Protein AF-A0A5B2TBD6-F1 (afdb_monomer_lite)

pLDDT: mean 86.5, std 13.7, range [45.28, 97.25]

Foldseek 3Di:
DQVVQVVVVPDDDDDDDDDDDAADDDPPFDKDKDKDKDWDWLDDDPVPIDTQWMKIKIFMAGPVGHTGDIDDMDTDDGPPDPPDPPRDDPD

Sequence (91 aa):
MAAALEASGRYRVLRQVEPCAAVEPPPGTPIRTGLLIDLETTALDPAADEILEWTMLPFTCGLDGTLYAIGDGVQPATPALPADPARRSIA

Organism: NCBI:txid1608942

Secondary structure (DSSP, 8-state):
-HHHHHHTSS-------------PPPTT--EEEEEEEEEEESSS-TTTPPEEEEEEEEEEEETTS-EEEE---B-PPPP-----TT-----

Structure (mmCIF, N/CA/C/O backbone):
data_AF-A0A5B2TBD6-F1
#
_entry.id   AF-A0A5B2TBD6-F1
#
loop_
_atom_site.group_PDB
_atom_site.id
_atom_site.type_symbol
_atom_site.label_atom_id
_atom_site.label_alt_id
_atom_site.label_comp_id
_atom_site.label_asym_id
_atom_site.label_entity_id
_atom_site.label_seq_id
_atom_site.pdbx_PDB_ins_code
_atom_site.Cartn_x
_atom_site.Cartn_y
_atom_site.Cartn_z
_atom_site.occupancy
_atom_site.B_iso_or_equiv
_atom_site.auth_seq_id
_atom_site.auth_comp_id
_atom_site.auth_asym_id
_atom_site.auth_atom_id
_atom_site.pdbx_PDB_model_num
ATOM 1 N N . MET A 1 1 ? -26.477 9.026 -17.704 1.00 86.38 1 MET A N 1
ATOM 2 C CA . MET A 1 1 ? -25.239 8.605 -18.400 1.00 86.38 1 MET A CA 1
ATOM 3 C C . MET A 1 1 ? -24.470 7.544 -17.610 1.00 86.38 1 MET A C 1
ATOM 5 O O . MET A 1 1 ? -24.412 6.424 -18.088 1.00 86.38 1 MET A O 1
ATOM 9 N N . ALA A 1 2 ? -23.952 7.832 -16.405 1.00 93.56 2 ALA A N 1
ATOM 10 C CA . ALA A 1 2 ? -23.164 6.873 -15.606 1.00 93.56 2 ALA A CA 1
ATOM 11 C C . ALA A 1 2 ? -23.853 5.508 -15.389 1.00 93.56 2 ALA A C 1
ATOM 13 O O . ALA A 1 2 ? -23.265 4.476 -15.690 1.00 93.56 2 ALA A O 1
ATOM 14 N N . ALA A 1 3 ? -25.133 5.507 -14.999 1.00 95.12 3 ALA A N 1
ATOM 15 C CA . ALA A 1 3 ? -25.907 4.274 -14.816 1.00 95.12 3 ALA A CA 1
ATOM 16 C C . ALA A 1 3 ? -26.011 3.411 -16.092 1.00 95.12 3 ALA A C 1
ATOM 18 O O . ALA A 1 3 ? -26.047 2.190 -16.009 1.00 95.12 3 ALA A O 1
ATOM 19 N N . ALA A 1 4 ? -26.022 4.028 -17.280 1.00 96.50 4 ALA A N 1
ATOM 20 C CA . ALA A 1 4 ? -26.066 3.294 -18.546 1.00 96.50 4 ALA A CA 1
ATOM 21 C C . ALA A 1 4 ? -24.717 2.627 -18.878 1.00 96.50 4 ALA A C 1
ATOM 23 O O . ALA A 1 4 ? -24.693 1.555 -19.479 1.00 96.50 4 ALA A O 1
ATOM 24 N N . LEU A 1 5 ? -23.598 3.235 -18.467 1.00 96.38 5 LEU A N 1
ATOM 25 C CA . LEU A 1 5 ? -22.264 2.646 -18.613 1.00 96.38 5 LEU A CA 1
ATOM 26 C C . LEU A 1 5 ? -22.093 1.447 -17.676 1.00 96.38 5 LEU A C 1
ATOM 28 O O . LEU A 1 5 ? -21.685 0.380 -18.135 1.00 96.38 5 LEU A O 1
ATOM 32 N N . GLU A 1 6 ? -22.473 1.600 -16.405 1.00 96.44 6 GLU A N 1
ATOM 33 C CA . GLU A 1 6 ? -22.442 0.517 -15.411 1.00 96.44 6 GLU A CA 1
ATOM 34 C C . GLU A 1 6 ? -23.347 -0.652 -15.835 1.00 96.44 6 GLU A C 1
ATOM 36 O O . GLU A 1 6 ? -22.905 -1.799 -15.849 1.00 96.44 6 GLU A O 1
ATOM 41 N N . ALA A 1 7 ? -24.577 -0.369 -16.283 1.00 96.88 7 ALA A N 1
ATOM 42 C CA . ALA A 1 7 ? -25.531 -1.392 -16.720 1.00 96.88 7 ALA A CA 1
ATOM 43 C C . ALA A 1 7 ? -25.045 -2.218 -17.922 1.00 96.88 7 ALA A C 1
ATOM 45 O O . ALA A 1 7 ? -25.504 -3.339 -18.122 1.00 96.88 7 ALA A O 1
ATOM 46 N N . SER A 1 8 ? -24.111 -1.693 -18.721 1.00 96.69 8 SER A N 1
ATOM 47 C CA . SE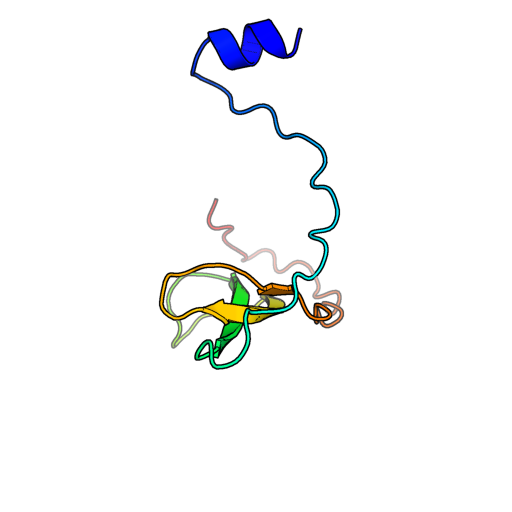R A 1 8 ? -23.541 -2.443 -19.842 1.00 96.69 8 SER A CA 1
ATOM 48 C C . SER A 1 8 ? -22.571 -3.551 -19.414 1.00 96.69 8 SER A C 1
ATOM 50 O O . SER A 1 8 ? -22.212 -4.381 -20.245 1.00 96.69 8 SER A O 1
ATOM 52 N N . GLY A 1 9 ? -22.083 -3.539 -18.165 1.00 95.25 9 GLY A N 1
ATOM 53 C CA . GLY A 1 9 ? -21.101 -4.496 -17.637 1.00 95.25 9 GLY A CA 1
ATOM 54 C C . GLY A 1 9 ? -19.682 -4.365 -18.208 1.00 95.25 9 GLY A C 1
ATOM 55 O O . GLY A 1 9 ? -18.769 -5.034 -17.736 1.00 95.25 9 GLY A O 1
ATOM 56 N N . ARG A 1 10 ? -19.470 -3.498 -19.205 1.00 96.06 10 ARG A N 1
ATOM 57 C CA . ARG A 1 10 ? -18.171 -3.303 -19.876 1.00 96.06 10 ARG A CA 1
ATOM 58 C C . ARG A 1 10 ? -17.300 -2.228 -19.236 1.00 96.06 10 ARG A C 1
ATOM 60 O O . ARG A 1 10 ? -16.138 -2.090 -19.599 1.00 96.06 10 ARG A O 1
ATOM 67 N N . TYR A 1 11 ? -17.868 -1.445 -18.327 1.00 94.69 11 TYR A N 1
ATOM 68 C CA . TYR A 1 11 ? -17.201 -0.304 -17.720 1.00 94.69 11 TYR A CA 1
ATOM 69 C C . TYR A 1 11 ? -17.441 -0.305 -16.217 1.00 94.69 11 TYR A C 1
ATOM 71 O O . TYR A 1 11 ? -18.563 -0.524 -15.757 1.00 94.69 11 TYR A O 1
ATOM 79 N N . ARG A 1 12 ? -16.396 0.022 -15.456 1.00 93.19 12 ARG A N 1
ATOM 80 C CA . ARG A 1 12 ? -16.511 0.419 -14.055 1.00 93.19 12 ARG A CA 1
ATOM 81 C C . ARG A 1 12 ? -16.398 1.935 -13.999 1.00 93.19 12 ARG A C 1
ATOM 83 O O . ARG A 1 12 ? -15.339 2.484 -14.288 1.00 93.19 12 ARG A O 1
ATOM 90 N N . VAL A 1 13 ? -17.492 2.614 -13.665 1.00 92.88 13 VAL A N 1
ATOM 91 C CA . VAL A 1 13 ? -17.459 4.068 -13.477 1.00 92.88 13 VAL A CA 1
ATOM 92 C C . VAL A 1 13 ? -16.718 4.353 -12.176 1.00 92.88 13 VAL A C 1
ATOM 94 O O . VAL A 1 13 ? -17.169 3.967 -11.097 1.00 92.88 13 VAL A O 1
ATOM 97 N N . LEU A 1 14 ? -15.558 4.999 -12.283 1.00 93.25 14 LEU A N 1
ATOM 98 C CA . LEU A 1 14 ? -14.800 5.440 -11.119 1.00 93.25 14 LEU A CA 1
ATOM 99 C C . LEU A 1 14 ? -15.558 6.574 -10.433 1.00 93.25 14 LEU A C 1
ATOM 101 O O . LEU A 1 14 ? -16.030 7.511 -11.079 1.00 93.25 14 LEU A O 1
ATOM 105 N N . ARG A 1 15 ? -15.693 6.463 -9.116 1.00 88.44 15 ARG A N 1
ATOM 106 C CA . ARG A 1 15 ? -16.275 7.498 -8.263 1.00 88.44 15 ARG A CA 1
ATOM 107 C C . ARG A 1 15 ? -15.165 8.095 -7.421 1.00 88.44 15 ARG A C 1
ATOM 109 O O . ARG A 1 15 ? -14.139 7.448 -7.214 1.00 88.44 15 ARG A O 1
ATOM 116 N N . GLN A 1 16 ? -15.385 9.319 -6.956 1.00 87.12 16 GLN A N 1
ATOM 117 C CA . GLN A 1 16 ? -14.478 9.939 -6.007 1.00 87.12 16 GLN A CA 1
ATOM 118 C C . GLN A 1 16 ? -14.302 9.005 -4.805 1.00 87.12 16 GLN A C 1
ATOM 120 O O . GLN A 1 16 ? -15.280 8.503 -4.248 1.00 87.12 16 GLN A O 1
ATOM 125 N N . VAL A 1 17 ? -13.046 8.721 -4.472 1.00 81.19 17 VAL A N 1
ATOM 126 C CA . VAL A 1 17 ? -12.708 7.966 -3.271 1.00 81.19 17 VAL A CA 1
ATOM 127 C C . VAL A 1 17 ? -12.800 8.943 -2.110 1.00 81.19 17 VAL A C 1
ATOM 129 O O . VAL A 1 17 ? -12.059 9.923 -2.065 1.00 81.19 17 VAL A O 1
ATOM 132 N N . GLU A 1 18 ? -13.740 8.699 -1.203 1.00 82.31 18 GLU A N 1
ATOM 133 C CA . GLU A 1 18 ? -13.829 9.466 0.035 1.00 82.31 18 GLU A CA 1
ATOM 134 C C . GLU A 1 18 ? -12.705 9.047 0.993 1.00 82.31 18 GLU A C 1
ATOM 136 O O . GLU A 1 18 ? -12.320 7.870 0.998 1.00 82.31 18 GLU A O 1
ATOM 141 N N . PRO A 1 19 ? -12.179 9.968 1.821 1.00 74.19 19 PRO A N 1
ATOM 142 C CA . PRO A 1 19 ? -11.207 9.617 2.848 1.00 74.19 19 PRO A CA 1
ATOM 143 C C . PRO A 1 19 ? -11.732 8.479 3.730 1.00 74.19 19 PRO A C 1
ATOM 145 O O . PRO A 1 19 ? -12.839 8.550 4.269 1.00 74.19 19 PRO A O 1
ATOM 148 N N . CYS A 1 20 ? -10.936 7.421 3.890 1.00 74.25 20 CYS A N 1
ATOM 149 C CA . CYS A 1 20 ? -11.270 6.343 4.811 1.00 74.25 20 CYS A CA 1
ATOM 150 C C . CYS A 1 20 ? -11.082 6.857 6.242 1.00 74.25 20 CYS A C 1
ATOM 152 O O . CYS A 1 20 ? -9.959 7.138 6.660 1.00 74.25 20 CYS A O 1
ATOM 154 N N . ALA A 1 21 ? -12.181 7.023 6.980 1.00 81.56 21 ALA A N 1
ATOM 155 C CA . ALA A 1 21 ? -12.106 7.398 8.384 1.00 81.56 21 ALA A CA 1
ATOM 156 C C . ALA A 1 21 ? -11.449 6.268 9.182 1.00 81.56 21 ALA A C 1
ATOM 158 O O . ALA A 1 21 ? -11.828 5.105 9.038 1.00 81.56 21 ALA A O 1
ATOM 159 N N . ALA A 1 22 ? -10.485 6.618 10.034 1.00 88.81 22 ALA A N 1
ATOM 160 C CA . ALA A 1 22 ? -9.906 5.656 10.955 1.00 88.81 22 ALA A CA 1
ATOM 161 C C . ALA A 1 22 ? -10.992 5.112 11.897 1.00 88.81 22 ALA A C 1
ATOM 163 O O . ALA A 1 22 ? -11.820 5.861 12.423 1.00 88.81 22 ALA A O 1
ATOM 164 N N . VAL A 1 23 ? -10.971 3.803 12.107 1.00 91.56 23 VAL A N 1
ATOM 165 C CA . VAL A 1 23 ? -11.845 3.071 13.015 1.00 91.56 23 VAL A CA 1
ATOM 166 C C . VAL A 1 23 ? -10.988 2.522 14.141 1.00 91.56 23 VAL A C 1
ATOM 168 O O . VAL A 1 23 ? -9.978 1.860 13.906 1.00 91.56 23 VAL A O 1
ATOM 171 N N . GLU A 1 24 ? -11.398 2.780 15.376 1.00 93.94 24 GLU A N 1
ATOM 172 C CA . GLU A 1 24 ? -10.707 2.237 16.537 1.00 93.94 24 GLU A CA 1
ATOM 173 C C . GLU A 1 24 ? -10.982 0.726 16.650 1.00 93.94 24 GLU A C 1
ATOM 175 O O . GLU A 1 24 ? -12.150 0.315 16.662 1.00 93.94 24 GLU A O 1
ATOM 180 N N . PRO A 1 25 ? -9.944 -0.129 16.693 1.00 94.06 25 PRO A N 1
ATOM 181 C CA . PRO A 1 25 ? -10.143 -1.563 16.823 1.00 94.06 25 PRO A CA 1
ATOM 182 C C . PRO A 1 25 ? -10.781 -1.904 18.179 1.00 94.06 25 PRO A C 1
ATOM 184 O O . PRO A 1 25 ? -10.443 -1.286 19.193 1.00 94.06 25 PRO A O 1
ATOM 187 N N . PRO A 1 26 ? -11.664 -2.920 18.247 1.00 95.19 26 PRO A N 1
ATOM 188 C CA . PRO A 1 26 ? -12.221 -3.366 19.518 1.00 95.19 26 PRO A CA 1
ATOM 189 C C . PRO A 1 26 ? -11.116 -3.747 20.520 1.00 95.19 26 PRO A C 1
ATOM 191 O O . PRO A 1 26 ? -10.080 -4.284 20.105 1.00 95.19 26 PRO A O 1
ATOM 194 N N . PRO A 1 27 ? -11.319 -3.543 21.834 1.00 95.19 27 PRO A N 1
ATOM 195 C CA . PRO A 1 27 ? -10.315 -3.865 22.842 1.00 95.19 27 PRO A CA 1
ATOM 196 C C . PRO A 1 27 ? -9.825 -5.313 22.743 1.00 95.19 27 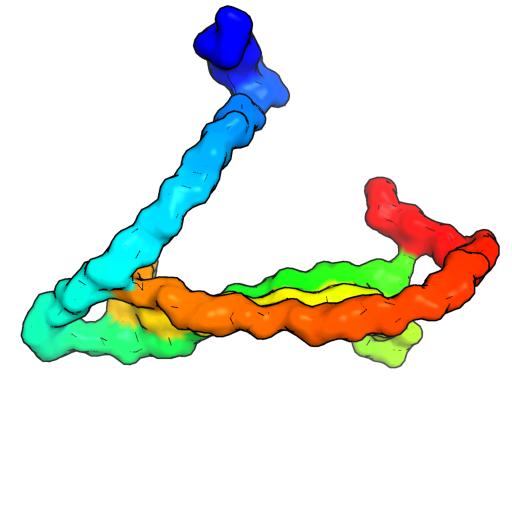PRO A C 1
ATOM 198 O O . PRO A 1 27 ? -10.621 -6.248 22.679 1.00 95.19 27 PRO A O 1
ATOM 201 N N . GLY A 1 28 ? -8.505 -5.497 22.740 1.00 95.12 28 GLY A N 1
ATOM 202 C CA . GLY A 1 28 ? -7.879 -6.817 22.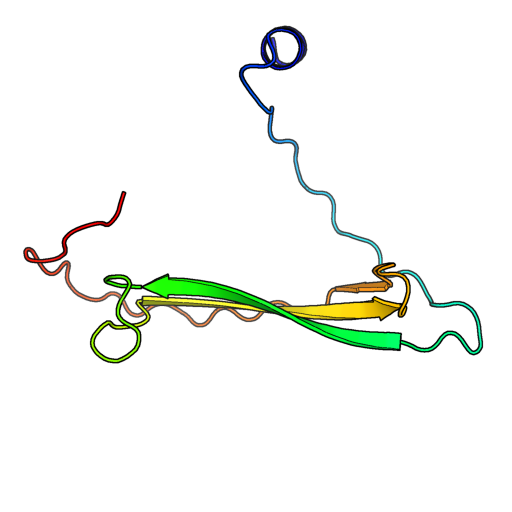635 1.00 95.12 28 GLY A CA 1
ATOM 203 C C . GLY A 1 28 ? -7.823 -7.396 21.218 1.00 95.12 28 GLY A C 1
ATOM 204 O O . GLY A 1 28 ? -7.316 -8.504 21.052 1.00 95.12 28 GLY A O 1
ATOM 205 N N . THR A 1 29 ? -8.290 -6.668 20.197 1.00 96.19 29 THR A N 1
ATOM 206 C CA . THR A 1 29 ? -8.150 -7.105 18.803 1.00 96.19 29 THR A CA 1
ATOM 207 C C . THR A 1 29 ? -6.674 -7.102 18.402 1.00 96.19 29 THR A C 1
ATOM 209 O O . THR A 1 29 ? -6.025 -6.054 18.475 1.00 96.19 29 THR A O 1
ATOM 212 N N . PRO A 1 30 ? -6.114 -8.238 17.956 1.00 96.62 30 PRO A N 1
ATOM 213 C CA . PRO A 1 30 ? -4.763 -8.266 17.422 1.00 96.62 30 PRO A CA 1
ATOM 214 C C . PRO A 1 30 ? -4.717 -7.520 16.086 1.00 96.62 30 PRO A C 1
ATOM 216 O O . PRO A 1 30 ? -5.398 -7.894 15.129 1.00 96.62 30 PRO A O 1
ATOM 219 N N . ILE A 1 31 ? -3.883 -6.486 16.025 1.00 96.81 31 ILE A N 1
ATOM 220 C CA . ILE A 1 31 ? -3.667 -5.670 14.829 1.00 96.81 31 ILE A CA 1
ATOM 221 C C . ILE A 1 31 ? -2.282 -5.918 14.229 1.00 96.81 31 ILE A C 1
ATOM 223 O O . ILE A 1 31 ? -1.323 -6.248 14.931 1.00 96.81 31 ILE A O 1
ATOM 227 N N . ARG A 1 32 ? -2.177 -5.746 12.914 1.00 97.25 32 ARG A N 1
ATOM 228 C CA . ARG A 1 32 ? -0.930 -5.735 12.149 1.00 97.25 32 ARG A CA 1
ATOM 229 C C . ARG A 1 32 ? -0.776 -4.405 11.437 1.00 97.25 32 ARG A C 1
ATOM 231 O O . ARG A 1 32 ? -1.762 -3.799 11.027 1.00 97.25 32 ARG A O 1
ATOM 238 N N . THR A 1 33 ? 0.471 -4.004 11.240 1.00 96.12 33 THR A N 1
ATOM 239 C CA . THR A 1 33 ? 0.815 -2.925 10.317 1.00 96.12 33 THR A CA 1
ATOM 240 C C . THR A 1 33 ? 1.137 -3.536 8.962 1.00 96.12 33 THR A C 1
ATOM 242 O O . THR A 1 33 ? 1.984 -4.426 8.864 1.00 96.12 33 THR A O 1
ATOM 245 N N . GLY A 1 34 ? 0.442 -3.071 7.933 1.00 95.62 34 GLY A N 1
ATOM 246 C CA . GLY A 1 34 ? 0.722 -3.361 6.537 1.00 95.62 34 GLY A CA 1
ATOM 247 C C . GLY A 1 34 ? 1.303 -2.142 5.830 1.00 95.62 34 GLY A 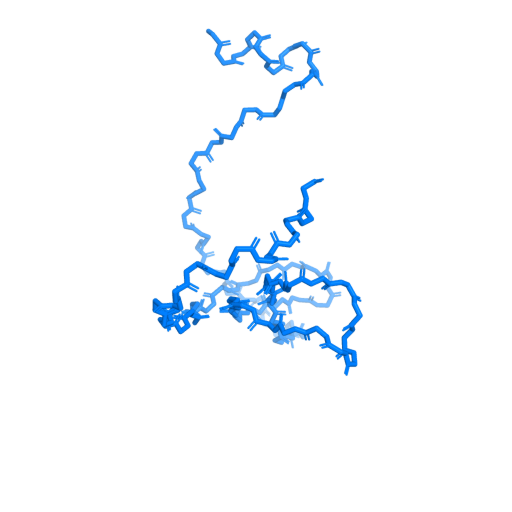C 1
ATOM 248 O O . GLY A 1 34 ? 1.237 -1.015 6.323 1.00 95.62 34 GLY A O 1
ATOM 249 N N . LEU A 1 35 ? 1.877 -2.388 4.660 1.00 96.31 35 LEU A N 1
ATOM 250 C CA . LEU A 1 35 ? 2.388 -1.358 3.773 1.00 96.31 35 LEU A CA 1
ATOM 251 C C . LEU A 1 35 ? 1.960 -1.704 2.351 1.00 96.31 35 LEU A C 1
ATOM 253 O O . LEU A 1 35 ? 2.296 -2.780 1.856 1.00 96.31 35 LEU A O 1
ATOM 257 N N . LEU A 1 36 ? 1.216 -0.806 1.713 1.00 94.94 36 LEU A N 1
ATOM 258 C CA . LEU A 1 36 ? 0.978 -0.876 0.279 1.00 94.94 36 LEU A CA 1
ATOM 259 C C . LEU A 1 36 ? 2.153 -0.197 -0.426 1.00 94.94 36 LEU A C 1
ATOM 261 O O . LEU A 1 36 ? 2.515 0.923 -0.063 1.00 94.94 36 LEU A O 1
ATOM 265 N N . ILE A 1 37 ? 2.740 -0.886 -1.401 1.00 95.38 37 ILE A N 1
ATOM 266 C CA . ILE A 1 37 ? 3.813 -0.357 -2.240 1.00 95.38 37 ILE A CA 1
ATOM 267 C C . ILE A 1 37 ? 3.346 -0.437 -3.685 1.00 95.38 37 ILE A C 1
ATOM 269 O O . ILE A 1 37 ? 2.924 -1.503 -4.132 1.00 95.38 37 ILE A O 1
ATOM 273 N N . ASP A 1 38 ? 3.441 0.684 -4.382 1.00 93.25 38 ASP A N 1
ATOM 274 C CA . ASP A 1 38 ? 3.241 0.785 -5.822 1.00 93.25 38 ASP A CA 1
ATOM 275 C C . ASP A 1 38 ? 4.570 1.192 -6.463 1.00 93.25 38 ASP A C 1
ATOM 277 O O . ASP A 1 38 ? 5.250 2.076 -5.933 1.00 93.25 38 ASP A O 1
ATOM 281 N N . LEU A 1 39 ? 4.976 0.501 -7.529 1.00 92.06 39 LEU A N 1
ATOM 282 C CA . LEU A 1 39 ? 6.252 0.699 -8.220 1.00 92.06 39 LEU A CA 1
ATOM 283 C C . LEU A 1 39 ? 5.999 0.831 -9.718 1.00 92.06 39 LEU A C 1
ATOM 285 O O . LEU A 1 39 ? 5.292 0.010 -10.294 1.00 92.06 39 LEU A O 1
ATOM 289 N N . GLU A 1 40 ? 6.683 1.780 -10.346 1.00 89.94 40 GLU A N 1
ATOM 290 C CA . GLU A 1 40 ? 6.783 1.884 -11.801 1.00 89.94 40 GLU A CA 1
ATOM 291 C C . GLU A 1 40 ? 8.226 1.590 -12.207 1.00 89.94 40 GLU A C 1
ATOM 293 O O . GLU A 1 40 ? 9.159 2.158 -11.635 1.00 89.94 40 GLU A O 1
ATOM 298 N N . THR A 1 41 ? 8.435 0.702 -13.177 1.00 90.88 41 THR A N 1
ATOM 299 C CA . THR A 1 41 ? 9.772 0.237 -13.577 1.00 90.88 41 THR A CA 1
ATOM 300 C C . THR A 1 41 ? 10.012 0.393 -15.075 1.00 90.88 41 THR A C 1
ATOM 302 O O . THR A 1 41 ? 9.084 0.573 -15.864 1.00 90.88 41 THR A O 1
ATOM 305 N N . THR A 1 42 ? 11.278 0.340 -15.497 1.00 86.81 42 THR A N 1
ATOM 306 C CA . THR A 1 42 ? 11.630 0.390 -16.928 1.00 86.81 42 THR A CA 1
ATOM 307 C C . THR A 1 42 ? 11.221 -0.872 -17.680 1.00 86.81 42 THR A C 1
ATOM 309 O O . THR A 1 42 ? 10.803 -0.782 -18.834 1.00 86.81 42 THR A O 1
ATOM 312 N N . ALA A 1 43 ? 11.353 -2.033 -17.037 1.00 89.94 43 ALA A N 1
ATOM 313 C CA . ALA A 1 43 ? 10.837 -3.318 -17.493 1.00 89.94 43 ALA A CA 1
ATOM 314 C C . ALA A 1 43 ? 10.669 -4.294 -16.302 1.00 89.94 43 ALA A C 1
ATOM 316 O O . ALA A 1 43 ? 10.556 -3.851 -15.158 1.00 89.94 43 ALA A O 1
ATOM 317 N N . LEU A 1 44 ? 10.524 -5.599 -16.560 1.00 92.31 44 LEU A N 1
ATOM 318 C CA . LEU A 1 44 ? 10.095 -6.598 -15.567 1.00 92.31 44 LEU A CA 1
ATOM 319 C C . LEU A 1 44 ? 11.237 -7.415 -14.934 1.00 92.31 44 LEU A C 1
ATOM 321 O O . LEU A 1 44 ? 10.944 -8.267 -14.096 1.00 92.31 44 LEU A O 1
ATOM 325 N N . ASP A 1 45 ? 12.502 -7.225 -15.327 1.00 92.69 45 ASP A N 1
ATOM 326 C CA . ASP A 1 45 ? 13.644 -7.923 -14.725 1.00 92.69 45 ASP A CA 1
ATOM 327 C C . ASP A 1 45 ? 14.182 -7.140 -13.511 1.00 92.69 45 ASP A C 1
ATOM 329 O O . ASP A 1 45 ? 14.927 -6.176 -13.679 1.00 92.69 45 ASP A O 1
ATOM 333 N N . PRO A 1 46 ? 13.895 -7.560 -12.265 1.00 91.00 46 PRO A N 1
ATOM 334 C CA . PRO A 1 46 ? 14.314 -6.823 -11.074 1.00 91.00 46 PRO A CA 1
ATOM 335 C C . PRO A 1 46 ? 15.834 -6.819 -10.844 1.00 91.00 46 PRO A C 1
ATOM 337 O O . PRO A 1 46 ? 16.310 -6.084 -9.981 1.00 91.00 46 PRO A O 1
ATOM 340 N N . ALA A 1 47 ? 16.601 -7.660 -11.548 1.00 94.06 47 ALA A N 1
ATOM 341 C CA . ALA A 1 47 ? 18.058 -7.672 -11.455 1.00 94.06 47 ALA A CA 1
ATOM 342 C C . ALA A 1 47 ? 18.728 -6.679 -12.421 1.00 94.06 47 ALA A C 1
ATOM 344 O O . ALA A 1 47 ? 19.905 -6.364 -12.229 1.00 94.06 47 ALA A O 1
ATOM 345 N N . ALA A 1 48 ? 18.008 -6.213 -13.445 1.00 88.00 48 ALA A N 1
ATOM 346 C CA . ALA A 1 48 ? 18.552 -5.396 -14.528 1.00 88.00 48 ALA A CA 1
ATOM 347 C C . ALA A 1 48 ? 17.824 -4.056 -14.727 1.00 88.00 48 ALA A C 1
ATOM 349 O O . ALA A 1 48 ? 18.443 -3.108 -15.207 1.00 88.00 48 ALA A O 1
ATOM 350 N N . ASP A 1 49 ? 16.543 -3.976 -14.366 1.00 88.81 49 ASP A N 1
ATOM 351 C CA . ASP A 1 49 ? 15.669 -2.839 -14.639 1.00 88.81 49 ASP A CA 1
ATOM 352 C C . ASP A 1 49 ? 15.543 -1.882 -13.447 1.00 88.81 49 ASP A C 1
ATOM 354 O O . ASP A 1 49 ? 15.634 -2.263 -12.278 1.00 88.81 49 ASP A O 1
ATOM 358 N N . GLU A 1 50 ? 15.316 -0.607 -13.753 1.00 88.50 50 GLU A N 1
ATOM 359 C CA . GLU A 1 50 ? 15.302 0.475 -12.772 1.00 88.50 50 GLU A CA 1
ATOM 360 C C . GLU A 1 50 ? 13.884 0.769 -12.264 1.00 88.50 50 GLU A C 1
ATOM 362 O O . GLU A 1 50 ? 12.912 0.720 -13.024 1.00 88.50 50 GLU A O 1
ATOM 367 N N . ILE A 1 51 ? 13.775 1.149 -10.984 1.00 88.81 51 ILE A N 1
ATOM 368 C CA . ILE A 1 51 ? 12.556 1.739 -10.411 1.00 88.81 51 ILE A CA 1
ATOM 369 C C . ILE A 1 51 ? 12.520 3.222 -10.787 1.00 88.81 51 ILE A C 1
ATOM 371 O O . ILE A 1 51 ? 13.412 3.986 -10.417 1.00 88.81 51 ILE A O 1
ATOM 375 N N . LEU A 1 52 ? 11.476 3.628 -11.503 1.00 86.06 52 LEU A N 1
ATOM 376 C CA . LEU A 1 52 ? 11.248 5.000 -11.948 1.00 86.06 52 LEU A CA 1
ATOM 377 C C . LEU A 1 52 ? 10.491 5.816 -10.906 1.00 86.06 52 LEU A C 1
ATOM 379 O O . LEU A 1 52 ? 10.888 6.937 -10.592 1.00 86.06 52 LEU A O 1
ATOM 383 N N . GLU A 1 53 ? 9.420 5.242 -10.367 1.00 89.56 53 GLU A N 1
ATOM 384 C CA . GLU A 1 53 ? 8.593 5.853 -9.332 1.00 89.56 53 GLU A CA 1
ATOM 385 C C . GLU A 1 53 ? 8.236 4.815 -8.277 1.00 89.56 53 GLU A C 1
ATOM 387 O O . GLU A 1 53 ? 8.170 3.615 -8.554 1.00 89.56 53 GLU A O 1
ATOM 392 N N . TRP A 1 54 ? 8.011 5.288 -7.053 1.00 92.50 54 TRP A N 1
ATOM 393 C CA . TRP A 1 54 ? 7.470 4.451 -5.998 1.00 92.50 54 TRP A CA 1
ATOM 394 C C . TRP A 1 54 ? 6.610 5.249 -5.031 1.00 92.50 54 TRP A C 1
ATOM 396 O O . TRP A 1 54 ? 6.880 6.417 -4.751 1.00 92.50 54 TRP A O 1
ATOM 406 N N . THR A 1 55 ? 5.599 4.582 -4.486 1.00 93.81 55 THR A N 1
ATOM 407 C CA . THR A 1 55 ? 4.721 5.130 -3.454 1.00 93.81 55 THR A CA 1
ATOM 408 C C . THR A 1 55 ? 4.541 4.112 -2.341 1.00 93.81 55 THR A C 1
ATOM 410 O O . THR A 1 55 ? 4.396 2.917 -2.585 1.00 93.81 55 THR A O 1
ATOM 413 N N . MET A 1 56 ? 4.542 4.593 -1.103 1.00 95.81 56 MET A N 1
ATOM 414 C CA . MET A 1 56 ? 4.332 3.801 0.101 1.00 95.81 56 MET A CA 1
ATOM 415 C C . MET A 1 56 ? 3.136 4.339 0.879 1.00 95.81 56 MET A C 1
ATOM 417 O O . MET A 1 56 ? 3.077 5.530 1.173 1.00 95.81 56 MET A O 1
ATOM 421 N N . LEU A 1 57 ? 2.212 3.460 1.267 1.00 94.62 57 LEU A N 1
ATOM 422 C CA . LEU A 1 57 ? 1.059 3.813 2.092 1.00 94.62 57 LEU A CA 1
ATOM 423 C C . LEU A 1 57 ? 0.922 2.832 3.268 1.00 94.62 57 LEU A C 1
ATOM 425 O O . LEU A 1 57 ? 0.493 1.689 3.069 1.00 94.62 57 LEU A O 1
ATOM 429 N N . PRO A 1 58 ? 1.323 3.227 4.490 1.00 96.25 58 PRO A N 1
ATOM 430 C CA . PRO A 1 58 ? 1.173 2.382 5.665 1.00 96.25 58 PRO A CA 1
ATOM 431 C C . PRO A 1 58 ? -0.297 2.300 6.087 1.00 96.25 58 PRO A C 1
ATOM 433 O O . PRO A 1 58 ? -1.051 3.264 5.968 1.00 96.25 58 PRO A O 1
ATOM 436 N N . PHE A 1 59 ? -0.707 1.158 6.630 1.00 95.69 59 PHE A N 1
ATOM 437 C CA . PHE A 1 59 ? -2.051 0.967 7.173 1.00 95.69 59 PHE A CA 1
ATOM 438 C C . PHE A 1 59 ? -2.045 -0.021 8.339 1.00 95.69 59 PHE A C 1
ATOM 440 O O . PHE A 1 59 ? -1.105 -0.799 8.509 1.00 95.69 59 PHE A O 1
ATOM 447 N N . THR A 1 60 ? -3.106 -0.023 9.140 1.00 96.81 60 THR A N 1
ATOM 448 C CA . THR A 1 60 ? -3.338 -1.036 10.174 1.00 96.81 60 THR A CA 1
ATOM 449 C C . THR A 1 60 ? -4.538 -1.902 9.820 1.00 96.81 60 THR A C 1
ATOM 451 O O . THR A 1 60 ? -5.550 -1.414 9.311 1.00 96.81 60 THR A O 1
ATOM 454 N N . CYS A 1 61 ? -4.431 -3.202 10.085 1.00 96.44 61 CYS A N 1
ATOM 455 C CA . CYS A 1 61 ? -5.505 -4.156 9.847 1.00 96.44 61 CYS A CA 1
ATOM 456 C C . CYS A 1 61 ? -5.615 -5.216 10.946 1.00 96.44 61 CYS A C 1
ATOM 458 O O . CYS A 1 61 ? -4.642 -5.531 11.634 1.00 96.44 61 CYS A O 1
ATOM 460 N N . GLY A 1 62 ? -6.811 -5.771 11.109 1.00 96.75 62 GLY A N 1
ATOM 461 C CA . GLY A 1 62 ? -7.051 -6.970 11.898 1.00 96.75 62 GLY A CA 1
ATOM 462 C C . GLY A 1 62 ? -6.556 -8.221 11.179 1.00 96.75 62 GLY A C 1
ATOM 463 O O . GLY A 1 62 ? -6.331 -8.234 9.967 1.00 96.75 62 GLY A O 1
ATOM 464 N N . LEU A 1 63 ? -6.407 -9.313 11.928 1.00 96.12 63 LEU A N 1
ATOM 465 C CA . LEU A 1 63 ? -6.060 -10.621 11.352 1.00 96.12 63 LEU A CA 1
ATOM 466 C C . LEU A 1 63 ? -7.150 -11.186 10.424 1.00 96.12 63 LEU A C 1
ATOM 468 O O . LEU A 1 63 ? -6.880 -12.104 9.655 1.00 96.12 63 LEU A O 1
ATOM 472 N N . ASP A 1 64 ? -8.362 -10.643 10.506 1.00 94.00 64 ASP A N 1
ATOM 473 C CA . ASP A 1 64 ? -9.516 -10.938 9.657 1.00 94.00 64 ASP A CA 1
ATOM 474 C C . ASP A 1 64 ? -9.526 -10.135 8.341 1.00 94.00 64 ASP A C 1
ATOM 476 O O . ASP A 1 64 ? -10.397 -10.345 7.500 1.00 94.00 64 ASP A O 1
ATOM 480 N N . GLY A 1 65 ? -8.561 -9.227 8.152 1.00 91.12 65 GLY A N 1
ATOM 481 C CA . GLY A 1 65 ? -8.471 -8.349 6.987 1.00 91.12 65 GLY A CA 1
ATOM 482 C C . GLY A 1 65 ? -9.236 -7.031 7.123 1.00 91.12 65 GLY A C 1
ATOM 483 O O . GLY A 1 65 ? -9.210 -6.232 6.187 1.00 91.12 65 GLY A O 1
ATOM 484 N N . THR A 1 66 ? -9.876 -6.760 8.266 1.00 93.94 66 THR A N 1
ATOM 485 C CA . THR A 1 66 ? -10.533 -5.472 8.522 1.00 93.94 66 THR A CA 1
ATOM 486 C C . THR A 1 66 ? -9.490 -4.355 8.578 1.00 93.94 66 THR A C 1
ATOM 488 O O . THR A 1 66 ? -8.549 -4.435 9.363 1.00 93.94 66 THR A O 1
ATOM 491 N N . LEU A 1 67 ? -9.639 -3.305 7.764 1.00 93.62 67 LEU A N 1
ATOM 492 C CA . LEU A 1 67 ? -8.788 -2.109 7.819 1.00 93.62 67 LEU A CA 1
ATOM 493 C C . LEU A 1 67 ? -9.242 -1.183 8.953 1.00 93.62 67 LEU A C 1
ATOM 495 O O . LEU A 1 67 ? -10.431 -0.891 9.067 1.00 93.62 67 LEU A O 1
ATOM 499 N N . TYR A 1 68 ? -8.295 -0.705 9.761 1.00 95.38 68 TYR A N 1
ATOM 500 C CA . TYR A 1 68 ? -8.567 0.186 10.893 1.00 95.38 68 TYR A CA 1
ATOM 501 C C . TYR A 1 68 ? -8.073 1.608 10.657 1.00 95.38 68 TYR A C 1
ATOM 503 O O . TYR A 1 68 ? -8.787 2.555 10.958 1.00 95.38 68 TYR A O 1
ATOM 511 N N . ALA A 1 69 ? -6.884 1.797 10.095 1.00 94.38 69 ALA A N 1
ATOM 512 C CA . ALA A 1 69 ? -6.390 3.132 9.782 1.00 94.38 69 ALA A CA 1
ATOM 513 C C . ALA A 1 69 ? -5.481 3.115 8.558 1.00 94.38 69 ALA A C 1
ATOM 515 O O . ALA A 1 69 ? -4.786 2.133 8.300 1.00 94.38 69 ALA A O 1
ATOM 516 N N . ILE A 1 70 ? -5.466 4.236 7.844 1.00 93.38 70 ILE A N 1
ATOM 517 C CA . ILE A 1 70 ? -4.511 4.538 6.780 1.00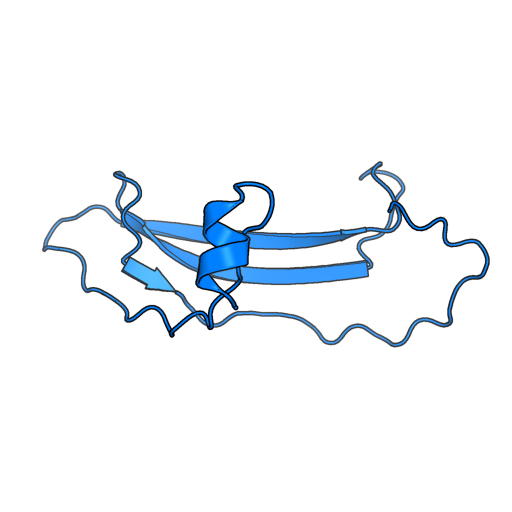 93.38 70 ILE A CA 1
ATOM 518 C C . ILE A 1 70 ? -3.608 5.650 7.316 1.00 93.38 70 ILE A C 1
ATOM 520 O O . ILE A 1 70 ? -4.110 6.649 7.828 1.00 93.38 70 ILE A O 1
ATOM 524 N N . GLY A 1 71 ? -2.295 5.442 7.268 1.00 91.75 71 GLY A N 1
ATOM 525 C CA . GLY A 1 71 ? -1.313 6.459 7.632 1.00 91.75 71 GLY A CA 1
ATOM 526 C C . GLY A 1 71 ? -0.965 7.362 6.451 1.00 91.75 71 GLY A C 1
ATOM 527 O O . GLY A 1 71 ? -1.454 7.174 5.338 1.00 91.75 71 GLY A O 1
ATOM 528 N N . ASP A 1 72 ? -0.093 8.337 6.690 1.00 91.50 72 ASP A N 1
ATOM 529 C CA . ASP A 1 72 ? 0.321 9.265 5.641 1.00 91.50 72 ASP A CA 1
ATOM 530 C C . ASP A 1 72 ? 1.141 8.553 4.561 1.00 91.50 72 ASP A C 1
ATOM 532 O O . ASP A 1 72 ? 2.092 7.817 4.846 1.00 91.50 72 ASP A O 1
ATOM 536 N N . GLY A 1 73 ? 0.755 8.783 3.307 1.00 91.38 73 GLY A N 1
ATOM 537 C CA . GLY A 1 73 ? 1.474 8.270 2.150 1.00 91.38 73 GLY A CA 1
ATOM 538 C C . GLY A 1 73 ? 2.805 8.988 1.952 1.00 91.38 73 GLY A C 1
ATOM 539 O O . GLY A 1 73 ? 2.926 10.193 2.176 1.00 91.38 73 GLY A O 1
ATOM 540 N N . VAL A 1 74 ? 3.802 8.245 1.485 1.00 92.06 74 VAL A N 1
ATOM 541 C CA . VAL A 1 74 ? 5.103 8.775 1.086 1.00 92.06 74 VAL A CA 1
ATOM 542 C C . VAL A 1 74 ? 5.297 8.496 -0.393 1.00 92.06 74 VAL A C 1
ATOM 544 O O . VAL A 1 74 ? 5.327 7.343 -0.817 1.00 92.06 74 VAL A O 1
ATOM 547 N N . GLN A 1 75 ? 5.470 9.568 -1.155 1.00 89.94 75 GLN A N 1
ATOM 548 C CA . GLN A 1 75 ? 5.920 9.526 -2.536 1.00 89.94 75 GLN A CA 1
ATOM 549 C C . GLN A 1 75 ? 7.070 10.533 -2.660 1.00 89.94 75 GLN A C 1
ATOM 551 O O . GLN A 1 75 ? 6.848 11.734 -2.462 1.00 89.94 75 GLN A O 1
ATOM 556 N N . PRO A 1 76 ? 8.314 10.094 -2.905 1.00 80.88 76 PRO A N 1
ATOM 557 C CA . PRO A 1 76 ? 9.401 11.024 -3.162 1.00 80.88 76 PRO A CA 1
ATOM 558 C C . PRO A 1 76 ? 9.169 11.762 -4.482 1.00 80.88 76 PRO A C 1
ATOM 560 O O . PRO A 1 76 ? 8.543 11.248 -5.406 1.00 80.88 76 PRO A O 1
ATOM 563 N N . ALA A 1 77 ? 9.709 12.975 -4.582 1.00 74.25 77 ALA A N 1
ATOM 564 C CA . ALA A 1 77 ? 9.670 13.717 -5.832 1.00 74.25 77 ALA A CA 1
ATOM 565 C C . ALA A 1 77 ? 10.479 12.971 -6.905 1.00 74.25 77 ALA A C 1
ATOM 567 O O . ALA A 1 77 ? 11.684 12.769 -6.737 1.00 74.25 77 ALA A O 1
ATOM 568 N N . THR A 1 78 ? 9.831 12.594 -8.008 1.00 66.88 78 THR A N 1
ATOM 569 C CA . THR A 1 78 ? 10.513 12.023 -9.171 1.00 66.88 78 THR A CA 1
ATOM 570 C C . THR A 1 78 ? 11.439 13.089 -9.769 1.00 66.88 78 THR A C 1
ATOM 572 O O . THR A 1 78 ? 10.966 14.172 -10.135 1.00 66.88 78 THR A O 1
ATOM 575 N N . PRO A 1 79 ? 12.759 12.848 -9.875 1.00 60.56 79 PRO A N 1
ATOM 576 C CA . PRO A 1 79 ? 13.628 13.752 -10.610 1.00 60.56 79 PRO A CA 1
ATOM 577 C C . PRO A 1 79 ? 13.185 13.782 -12.075 1.00 60.56 79 PRO A C 1
ATOM 579 O O . PRO A 1 79 ? 12.905 12.737 -12.662 1.00 60.56 79 PRO A O 1
ATOM 582 N N . ALA A 1 80 ? 13.149 14.967 -12.689 1.00 58.88 80 ALA A N 1
ATOM 583 C CA . ALA A 1 80 ? 12.920 15.091 -14.124 1.00 58.88 80 ALA A CA 1
ATOM 584 C C . ALA A 1 80 ? 14.112 14.482 -14.884 1.00 58.88 80 ALA A C 1
ATOM 586 O O . ALA A 1 80 ? 15.084 15.168 -15.198 1.00 58.88 80 ALA A O 1
ATOM 587 N N . LEU A 1 81 ? 14.070 13.176 -15.138 1.00 58.44 81 LEU A N 1
ATOM 588 C CA . LEU A 1 81 ? 15.010 12.517 -16.034 1.00 58.44 81 LEU A CA 1
ATOM 589 C C . LEU A 1 81 ? 14.697 12.969 -17.471 1.00 58.44 81 LEU A C 1
ATOM 591 O O . LEU A 1 81 ? 13.521 13.013 -17.850 1.00 58.44 81 LEU A O 1
ATOM 595 N N . PRO A 1 82 ? 15.709 13.318 -18.286 1.00 56.50 82 PRO A N 1
ATOM 596 C CA . PRO A 1 82 ? 15.488 13.536 -19.707 1.00 56.50 82 PRO A CA 1
ATOM 597 C C . PRO A 1 82 ? 14.846 12.283 -20.309 1.00 56.50 82 PRO A C 1
ATOM 599 O O . PRO A 1 82 ? 15.225 11.166 -19.959 1.00 56.50 82 PRO A O 1
ATOM 602 N N . ALA A 1 83 ? 13.863 12.465 -21.193 1.00 57.00 83 ALA A N 1
ATOM 603 C CA . ALA A 1 83 ? 13.229 11.348 -21.881 1.00 57.00 83 ALA A CA 1
ATOM 604 C C . ALA A 1 83 ? 14.301 10.558 -22.645 1.00 57.00 83 ALA A C 1
ATOM 606 O O . ALA A 1 83 ? 14.843 11.051 -23.633 1.00 57.00 83 ALA A O 1
ATOM 607 N N . ASP A 1 84 ? 14.628 9.356 -22.170 1.00 61.28 84 ASP A N 1
ATOM 608 C CA . ASP A 1 84 ? 15.490 8.443 -22.908 1.00 61.28 84 ASP A CA 1
ATOM 609 C C . ASP A 1 84 ? 14.714 7.941 -24.140 1.00 61.28 84 ASP A C 1
ATOM 611 O O . ASP A 1 84 ? 13.688 7.271 -23.977 1.00 61.28 84 ASP A O 1
ATOM 615 N N . PRO A 1 85 ? 15.156 8.246 -25.376 1.00 55.31 85 PRO A N 1
ATOM 616 C CA . PRO A 1 85 ? 14.482 7.794 -26.591 1.00 55.31 85 PRO A CA 1
ATOM 617 C C . PRO A 1 85 ? 14.488 6.265 -26.765 1.00 55.31 85 PRO A C 1
ATOM 619 O O . PRO A 1 85 ? 13.754 5.756 -27.611 1.00 55.31 85 PRO A O 1
ATOM 622 N N . ALA A 1 86 ? 15.284 5.522 -25.986 1.00 59.53 86 ALA A N 1
ATOM 623 C CA . ALA A 1 86 ? 15.295 4.062 -25.976 1.00 59.53 86 ALA A CA 1
ATOM 624 C C . ALA A 1 86 ? 14.271 3.435 -25.008 1.00 59.53 86 ALA A C 1
ATOM 626 O O . ALA A 1 86 ? 14.131 2.208 -25.009 1.00 59.53 86 ALA A O 1
ATOM 627 N N . ARG A 1 87 ? 13.529 4.233 -24.217 1.00 59.72 87 ARG A N 1
ATOM 628 C CA . ARG A 1 87 ? 12.488 3.720 -23.309 1.00 59.72 87 ARG A CA 1
ATOM 629 C C . ARG A 1 87 ? 11.413 2.976 -24.093 1.00 59.72 87 ARG A C 1
ATOM 631 O O . ARG A 1 87 ? 10.560 3.568 -24.753 1.00 59.72 87 ARG A O 1
ATOM 638 N N . ARG A 1 88 ? 11.423 1.652 -23.973 1.00 51.69 88 ARG A N 1
ATOM 639 C CA . ARG A 1 88 ? 10.300 0.812 -24.375 1.00 51.69 88 ARG A CA 1
ATOM 640 C C . ARG A 1 88 ? 9.278 0.865 -23.250 1.00 51.69 88 ARG A C 1
ATOM 642 O O . ARG A 1 88 ? 9.469 0.242 -22.218 1.00 51.69 88 ARG A O 1
ATOM 649 N N . SER A 1 89 ? 8.225 1.651 -23.449 1.00 51.81 89 SER A N 1
ATOM 650 C CA . SER A 1 89 ? 7.038 1.584 -22.599 1.00 51.81 89 SER A CA 1
ATOM 651 C C . SER A 1 89 ? 6.498 0.156 -22.642 1.00 51.81 89 SER A C 1
ATOM 653 O O . SER A 1 89 ? 6.217 -0.372 -23.719 1.00 51.81 89 SER A O 1
ATOM 655 N N . ILE A 1 90 ? 6.387 -0.468 -21.472 1.00 52.41 90 ILE A N 1
ATOM 656 C CA . ILE A 1 90 ? 5.489 -1.600 -21.283 1.00 52.41 90 ILE A CA 1
ATOM 657 C C . ILE A 1 90 ? 4.108 -0.973 -21.110 1.00 52.41 90 ILE A C 1
ATOM 659 O O . ILE A 1 90 ? 3.804 -0.410 -20.063 1.00 52.41 90 ILE A O 1
ATOM 663 N N . ALA A 1 91 ? 3.330 -0.978 -22.185 1.00 45.28 91 ALA A N 1
ATOM 664 C CA . ALA A 1 91 ? 1.898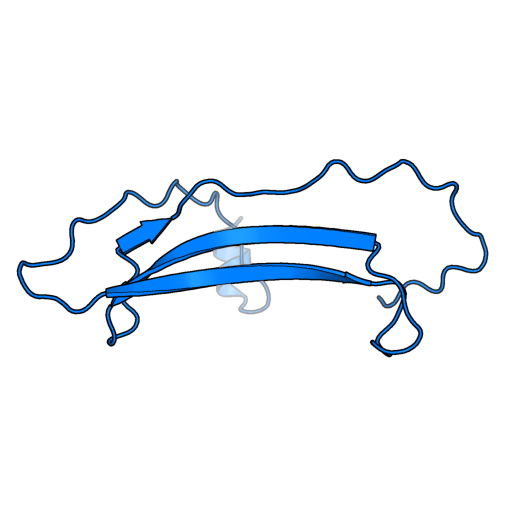 -0.711 -22.169 1.00 45.28 91 ALA A CA 1
ATOM 665 C C . ALA A 1 91 ? 1.174 -1.966 -22.655 1.00 45.28 91 ALA A C 1
ATOM 667 O O . ALA A 1 91 ? 1.692 -2.602 -23.606 1.00 45.28 91 ALA A O 1
#

Radius of gyration: 19.13 Å; chains: 1; bounding box: 45×26×49 Å